Protein AF-A0A9P0LHK8-F1 (afdb_monomer_lite)

Organism: Acanthoscelides obtectus (NCBI:txid200917)

Foldseek 3Di:
DPDPDDLVVQLVVLVCVLLVVLVCLLVCLLVDQEADPVNLVVSLVVLVVVQVVSCVRNVDGSVSSVLSNVLSVCLVDDLVVVLVCCLVPNDSDDLVSNLSSLVRSCSHPVDPDDSVVSNVSSCVSVVVVVVVD

Secondary structure (DSSP, 8-state):
---SS-HHHHHHHHTTHHHHHHHHHHHHGGG-S---HHHHHHHHHHHHHHHHHHHHHHSS--HHHHHHHHHHHGGGS-HHHHHHHHHHH--SS-HHHHHHHHHHHHHHS--SS-HHHHHHHHHHHHHHHHT--

Sequence (133 aa):
MTSSLHPRKCKYIFEGLGHLIAKILISSAQYMNVIDETGIQRMCRNIFALQQTLTNITMTREVALDHARHYFELFFLTPEEILNSIVDKGTEFSELEYMNALQLLNRSKKDHVSVTVHLERLSDILGEVGVTV

Structure (mmCIF, N/CA/C/O backbone):
data_AF-A0A9P0LHK8-F1
#
_entry.id   AF-A0A9P0LHK8-F1
#
loop_
_atom_site.group_PDB
_atom_site.id
_atom_site.type_symbol
_atom_site.label_atom_id
_atom_site.label_alt_id
_atom_site.label_comp_id
_atom_site.label_asym_id
_atom_site.label_entity_id
_atom_site.label_seq_id
_atom_site.pdbx_PDB_ins_code
_atom_site.Cartn_x
_atom_site.Cartn_y
_atom_site.Cartn_z
_atom_site.occupancy
_atom_site.B_iso_or_equiv
_atom_site.auth_seq_id
_atom_site.auth_comp_id
_atom_site.auth_asym_id
_atom_site.auth_atom_id
_atom_site.pdbx_PDB_model_num
ATOM 1 N N . MET A 1 1 ? 21.863 12.540 -19.861 1.00 46.22 1 MET A N 1
ATOM 2 C CA . MET A 1 1 ? 22.795 11.806 -18.979 1.00 46.22 1 MET A CA 1
ATOM 3 C C . MET A 1 1 ? 23.552 10.795 -19.823 1.00 46.22 1 MET A C 1
ATOM 5 O O . MET A 1 1 ? 22.914 9.956 -20.442 1.00 46.22 1 MET A O 1
ATOM 9 N N . THR A 1 2 ? 24.875 10.920 -19.924 1.00 49.03 2 THR A N 1
ATOM 10 C CA . THR A 1 2 ? 25.741 9.959 -20.626 1.00 49.03 2 THR A CA 1
ATOM 11 C C . THR A 1 2 ? 25.793 8.665 -19.819 1.00 49.03 2 THR A C 1
ATOM 13 O O . THR A 1 2 ? 26.264 8.667 -18.684 1.00 49.03 2 THR A O 1
ATOM 16 N N . SER A 1 3 ? 25.247 7.577 -20.355 1.00 64.38 3 SER A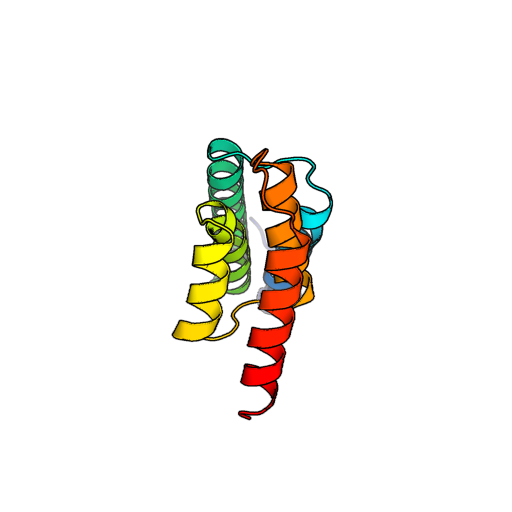 N 1
ATOM 17 C CA . SER A 1 3 ? 25.101 6.312 -19.633 1.00 64.38 3 SER A CA 1
ATOM 18 C C . SER A 1 3 ? 26.465 5.651 -19.408 1.00 64.38 3 SER A C 1
ATOM 20 O O . SER A 1 3 ? 27.061 5.127 -20.343 1.00 64.38 3 SER A O 1
ATOM 22 N N . SER A 1 4 ? 26.959 5.646 -18.167 1.00 80.94 4 SER A N 1
ATOM 23 C CA . SER A 1 4 ? 28.187 4.925 -17.785 1.00 80.94 4 SER A CA 1
ATOM 24 C C . SER A 1 4 ? 28.033 3.398 -17.855 1.00 80.94 4 SER A C 1
ATOM 26 O O . SER A 1 4 ? 29.024 2.673 -17.862 1.00 80.94 4 SER A O 1
ATOM 28 N N . LEU A 1 5 ? 26.791 2.899 -17.901 1.00 81.88 5 LEU A N 1
ATOM 29 C CA . LEU A 1 5 ? 26.448 1.483 -18.009 1.00 81.88 5 LEU A CA 1
ATOM 30 C C . LEU A 1 5 ? 25.613 1.205 -19.265 1.00 81.88 5 LEU A C 1
ATOM 32 O O . LEU A 1 5 ? 24.801 2.022 -19.697 1.00 81.88 5 LEU A O 1
ATOM 36 N N . HIS A 1 6 ? 25.770 -0.006 -19.805 1.00 87.94 6 HIS A N 1
ATOM 37 C CA . HIS A 1 6 ? 24.940 -0.516 -20.895 1.00 87.94 6 HIS A CA 1
ATOM 38 C C . HIS A 1 6 ? 23.455 -0.586 -20.465 1.00 87.94 6 HIS A C 1
ATOM 40 O O . HIS A 1 6 ? 23.187 -1.080 -19.364 1.00 87.94 6 HIS A O 1
ATOM 46 N N . PRO A 1 7 ? 22.477 -0.217 -21.320 1.00 82.38 7 PRO A N 1
ATOM 47 C CA . PRO A 1 7 ? 21.059 -0.123 -20.945 1.00 82.38 7 PRO A CA 1
ATOM 48 C C . PRO A 1 7 ? 20.478 -1.368 -20.259 1.00 82.38 7 PRO A C 1
ATOM 50 O O . PRO A 1 7 ? 19.770 -1.255 -19.266 1.00 82.38 7 PRO A O 1
ATOM 53 N N . ARG A 1 8 ? 20.837 -2.574 -20.726 1.00 85.56 8 ARG A N 1
ATOM 54 C CA . ARG A 1 8 ? 20.425 -3.843 -20.088 1.00 85.56 8 ARG A CA 1
ATOM 55 C C . ARG A 1 8 ? 20.902 -3.985 -18.637 1.00 85.56 8 ARG A C 1
ATOM 57 O O . ARG A 1 8 ? 20.160 -4.500 -17.813 1.00 85.56 8 ARG A O 1
ATOM 64 N N . LYS A 1 9 ? 22.124 -3.535 -18.325 1.00 87.25 9 LYS A N 1
ATOM 65 C CA . LYS A 1 9 ? 22.668 -3.584 -16.960 1.00 87.25 9 LYS A CA 1
ATOM 66 C C . LYS A 1 9 ? 22.001 -2.539 -16.071 1.00 87.25 9 LYS A C 1
ATOM 68 O O . LYS A 1 9 ? 21.683 -2.854 -14.934 1.00 87.25 9 LYS A O 1
ATOM 73 N N . CYS A 1 10 ? 21.738 -1.340 -16.602 1.00 82.62 10 CYS A N 1
ATOM 74 C CA . CYS A 1 10 ? 20.925 -0.347 -15.899 1.00 82.62 10 CYS A CA 1
ATOM 75 C C . CYS A 1 10 ? 19.552 -0.928 -15.555 1.00 82.62 10 CYS A C 1
ATOM 77 O O . CYS A 1 10 ? 19.189 -0.947 -14.386 1.00 82.62 10 CYS A O 1
ATOM 79 N N . LYS A 1 11 ? 18.833 -1.479 -16.542 1.00 81.75 11 LYS A N 1
ATOM 80 C CA . LYS A 1 11 ? 17.518 -2.085 -16.309 1.00 81.75 11 LYS A CA 1
ATOM 81 C C . LYS A 1 11 ? 17.573 -3.153 -15.214 1.00 81.75 11 LYS A C 1
ATOM 83 O O . LYS A 1 11 ? 16.831 -3.046 -14.251 1.00 81.75 11 LYS A O 1
ATOM 88 N N . TYR A 1 12 ? 18.510 -4.096 -15.307 1.00 84.75 12 TYR A N 1
ATOM 89 C CA . TYR A 1 12 ? 18.675 -5.156 -14.307 1.00 84.75 12 TYR A CA 1
ATOM 90 C C . TYR A 1 12 ? 18.887 -4.624 -12.878 1.00 84.75 12 TYR A C 1
ATOM 92 O O . TYR A 1 12 ? 18.333 -5.166 -11.930 1.00 84.75 12 TYR A O 1
ATOM 100 N N . ILE A 1 13 ? 19.671 -3.553 -12.714 1.00 85.69 13 ILE A N 1
ATOM 101 C CA . ILE A 1 13 ? 19.931 -2.949 -11.398 1.00 85.69 13 ILE A CA 1
ATOM 102 C C . ILE A 1 13 ? 18.675 -2.265 -10.839 1.00 85.69 13 ILE A C 1
ATOM 104 O O . ILE A 1 13 ? 18.420 -2.339 -9.639 1.00 85.69 13 ILE A O 1
ATOM 108 N N . PHE A 1 14 ? 17.900 -1.590 -11.691 1.00 85.75 14 PHE A N 1
ATOM 109 C CA . PHE A 1 14 ? 16.783 -0.749 -11.256 1.00 85.75 14 PHE A CA 1
ATOM 110 C C . PHE A 1 14 ? 15.425 -1.469 -11.207 1.00 85.75 14 PHE A C 1
ATOM 112 O O . PHE A 1 14 ? 14.542 -1.013 -10.490 1.00 85.75 14 PHE A O 1
ATOM 119 N N . GLU A 1 15 ? 15.257 -2.607 -11.884 1.00 84.06 15 GLU A N 1
ATOM 120 C CA . GLU A 1 15 ? 13.982 -3.346 -11.978 1.00 84.06 15 GLU A CA 1
ATOM 121 C C . GLU A 1 15 ? 13.452 -3.844 -10.615 1.00 84.06 15 GLU A C 1
ATOM 123 O O . GLU A 1 15 ? 12.247 -3.875 -10.376 1.00 84.06 15 GLU A O 1
ATOM 128 N N . GLY A 1 16 ? 14.340 -4.166 -9.669 1.00 87.56 16 GLY A N 1
ATOM 129 C CA . GLY A 1 16 ? 13.953 -4.540 -8.301 1.00 87.56 16 GLY A CA 1
ATOM 130 C C . GLY A 1 16 ? 13.726 -3.355 -7.354 1.00 87.56 16 GLY A C 1
ATOM 131 O O . GLY A 1 16 ? 13.190 -3.531 -6.258 1.00 87.56 16 GLY A O 1
ATOM 132 N N . LEU A 1 17 ? 14.132 -2.144 -7.743 1.00 92.62 17 LEU A N 1
ATOM 133 C CA . LEU A 1 17 ? 14.196 -1.007 -6.826 1.00 92.62 17 LEU A CA 1
ATOM 134 C C . LEU A 1 17 ? 12.802 -0.491 -6.449 1.00 92.62 17 LEU A C 1
ATOM 136 O O . LEU A 1 17 ? 12.580 -0.155 -5.285 1.00 92.62 17 LEU A O 1
ATOM 140 N N . GLY A 1 18 ? 11.847 -0.499 -7.386 1.00 94.12 18 GLY A N 1
ATOM 141 C CA . GLY A 1 18 ? 10.454 -0.139 -7.109 1.00 94.12 18 GLY A CA 1
ATOM 142 C C . GLY A 1 18 ? 9.822 -1.020 -6.027 1.00 94.12 18 GLY A C 1
ATOM 143 O O . GLY A 1 18 ? 9.199 -0.506 -5.100 1.00 94.12 18 GLY A O 1
ATOM 144 N N . HIS A 1 19 ? 10.060 -2.335 -6.082 1.00 94.69 19 HIS A N 1
ATOM 145 C CA . HIS A 1 19 ? 9.579 -3.296 -5.082 1.00 94.69 19 HIS A CA 1
ATOM 146 C C . HIS A 1 19 ? 10.201 -3.060 -3.704 1.00 94.69 19 HIS A C 1
ATOM 148 O O . HIS A 1 19 ? 9.497 -3.052 -2.694 1.00 94.69 19 HIS A O 1
ATOM 154 N N . LEU A 1 20 ? 11.517 -2.827 -3.657 1.00 95.81 20 LEU A N 1
ATOM 155 C CA . LEU A 1 20 ? 12.217 -2.537 -2.408 1.00 95.81 20 LEU A CA 1
ATOM 156 C C . LEU A 1 20 ? 11.687 -1.254 -1.757 1.00 95.81 20 LEU A C 1
ATOM 158 O O . LEU A 1 20 ? 11.383 -1.246 -0.566 1.00 95.81 20 LEU A O 1
ATOM 162 N N . ILE A 1 21 ? 11.538 -0.182 -2.539 1.00 96.56 21 ILE A N 1
ATOM 163 C CA . ILE A 1 21 ? 11.024 1.100 -2.046 1.00 96.56 21 ILE A CA 1
ATOM 164 C C . ILE A 1 21 ? 9.585 0.946 -1.552 1.00 96.56 21 ILE A C 1
ATOM 166 O O . ILE A 1 21 ? 9.281 1.401 -0.451 1.00 96.56 21 ILE A O 1
ATOM 170 N N . ALA A 1 22 ? 8.723 0.266 -2.313 1.00 97.44 22 ALA A N 1
ATOM 171 C CA . ALA A 1 22 ? 7.352 -0.018 -1.900 1.00 97.44 22 ALA A CA 1
ATOM 172 C C . ALA A 1 22 ? 7.310 -0.732 -0.542 1.00 97.44 22 ALA A C 1
ATOM 174 O O . ALA A 1 22 ? 6.620 -0.284 0.376 1.00 97.44 22 ALA A O 1
ATOM 175 N N . LYS A 1 23 ? 8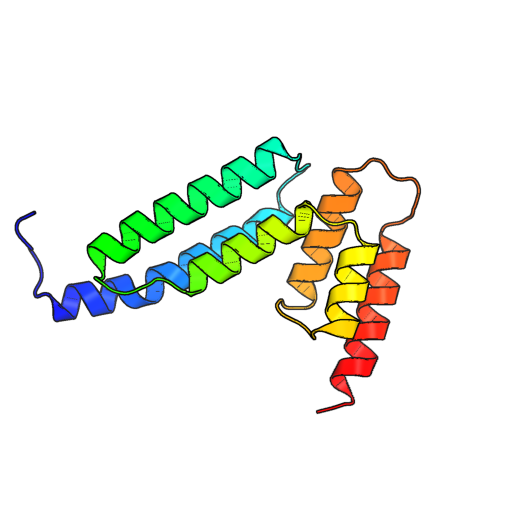.125 -1.782 -0.369 1.00 96.94 23 LYS A N 1
ATOM 176 C CA . LYS A 1 23 ? 8.170 -2.534 0.888 1.00 96.94 23 LYS A CA 1
ATOM 177 C C . LYS A 1 23 ? 8.678 -1.693 2.058 1.00 96.94 23 LYS A C 1
ATOM 179 O O . LYS A 1 23 ? 8.123 -1.784 3.153 1.00 96.94 23 LYS A O 1
ATOM 184 N N . ILE A 1 24 ? 9.696 -0.857 1.836 1.00 97.69 24 ILE A N 1
ATOM 185 C CA . ILE A 1 24 ? 10.208 0.070 2.854 1.00 97.69 24 ILE A CA 1
ATOM 186 C C . ILE A 1 24 ? 9.115 1.053 3.273 1.00 97.69 24 ILE A C 1
ATOM 188 O O . ILE A 1 24 ? 8.912 1.249 4.468 1.00 97.69 24 ILE A O 1
ATOM 192 N N . LEU A 1 25 ? 8.397 1.649 2.321 1.00 97.69 25 LEU A N 1
ATOM 193 C CA . LEU A 1 25 ? 7.352 2.636 2.597 1.00 97.69 25 LEU A CA 1
ATOM 194 C C . LEU A 1 25 ? 6.197 2.044 3.412 1.00 97.69 25 LEU A C 1
ATOM 196 O O . LEU A 1 25 ? 5.830 2.620 4.435 1.00 97.69 25 LEU A O 1
ATOM 200 N N . ILE A 1 26 ? 5.674 0.887 2.992 1.00 98.00 26 ILE A N 1
ATOM 201 C CA . ILE A 1 26 ? 4.590 0.180 3.691 1.00 98.00 26 ILE A CA 1
ATOM 202 C C . ILE A 1 26 ? 5.040 -0.206 5.106 1.00 98.00 26 ILE A C 1
ATOM 204 O O . ILE A 1 26 ? 4.370 0.117 6.086 1.00 98.00 26 ILE A O 1
ATOM 208 N N . SER A 1 27 ? 6.220 -0.825 5.234 1.00 96.88 27 SER A N 1
ATOM 209 C CA . SER A 1 27 ? 6.765 -1.237 6.534 1.00 96.88 27 SER A CA 1
ATOM 210 C C . SER A 1 27 ? 7.025 -0.044 7.456 1.00 96.88 27 SER A C 1
ATOM 212 O O . SER A 1 27 ? 6.813 -0.134 8.663 1.00 96.88 27 SER A O 1
ATOM 214 N N . SER A 1 28 ? 7.430 1.103 6.903 1.00 95.94 28 SER A N 1
ATOM 215 C CA . SER A 1 28 ? 7.734 2.304 7.688 1.00 95.94 28 SER A CA 1
ATOM 216 C C . SER A 1 28 ? 6.504 2.918 8.362 1.00 95.94 28 SER A C 1
ATOM 218 O O . SER A 1 28 ? 6.651 3.636 9.351 1.00 95.94 28 SER A O 1
ATOM 220 N N . ALA A 1 29 ? 5.295 2.623 7.874 1.00 94.69 29 ALA A N 1
ATOM 221 C CA . ALA A 1 29 ? 4.054 3.136 8.449 1.00 94.69 29 ALA A CA 1
ATOM 222 C C . ALA A 1 29 ? 3.852 2.710 9.914 1.00 94.69 29 ALA A C 1
ATOM 224 O O . ALA A 1 29 ? 3.310 3.481 10.701 1.00 94.69 29 ALA A O 1
ATOM 225 N N . GLN A 1 30 ? 4.350 1.535 10.322 1.00 94.56 30 GLN A N 1
ATOM 226 C CA . GLN A 1 30 ? 4.220 1.051 11.706 1.00 94.56 30 GLN A CA 1
ATOM 227 C C . GLN A 1 30 ? 4.900 1.979 12.735 1.00 94.56 30 GLN A C 1
ATOM 229 O O . GLN A 1 30 ? 4.448 2.082 13.880 1.00 94.56 30 GLN A O 1
ATOM 234 N N . TYR A 1 31 ? 5.959 2.681 12.307 1.00 95.50 31 TYR A N 1
ATOM 235 C CA . TYR A 1 31 ? 6.744 3.607 13.128 1.00 95.50 31 TYR A CA 1
ATOM 236 C C . TYR A 1 31 ? 6.158 5.024 13.164 1.00 95.50 31 TYR A C 1
ATOM 238 O O . TYR A 1 31 ? 6.681 5.888 13.867 1.00 95.50 31 TYR A O 1
ATOM 246 N N . MET A 1 32 ? 5.090 5.293 12.409 1.00 94.75 32 MET A N 1
ATOM 247 C CA . MET A 1 32 ? 4.398 6.574 12.476 1.00 94.75 32 MET A CA 1
ATOM 248 C C . MET A 1 32 ? 3.594 6.659 13.779 1.00 94.75 32 MET A C 1
ATOM 250 O O . MET A 1 32 ? 2.937 5.704 14.191 1.00 94.75 32 MET A O 1
ATOM 254 N N . ASN A 1 33 ? 3.647 7.816 14.441 1.00 92.94 33 ASN A N 1
ATOM 255 C CA . ASN A 1 33 ? 2.872 8.043 15.663 1.00 92.94 33 ASN A CA 1
ATOM 256 C C . ASN A 1 33 ? 1.405 8.325 15.344 1.00 92.94 33 ASN A C 1
ATOM 258 O O . ASN A 1 33 ? 0.521 7.728 15.946 1.00 92.94 33 ASN A O 1
ATOM 262 N N . VAL A 1 34 ? 1.166 9.234 14.400 1.00 94.06 34 VAL A N 1
ATOM 263 C CA . VAL A 1 34 ? -0.157 9.626 13.912 1.00 94.06 34 VAL A CA 1
ATOM 264 C C . VAL A 1 34 ? -0.069 9.943 12.422 1.00 94.06 34 VAL A C 1
ATOM 266 O O . VAL A 1 34 ? 1.000 10.313 11.928 1.00 94.06 34 VAL A O 1
ATOM 269 N N . ILE A 1 35 ? -1.190 9.826 11.721 1.00 94.88 35 ILE A N 1
ATOM 270 C CA . ILE A 1 35 ? -1.354 10.222 10.329 1.00 94.88 35 ILE A CA 1
ATOM 271 C C . ILE A 1 35 ? -2.647 11.026 10.172 1.00 94.88 35 ILE A C 1
ATOM 273 O O . ILE A 1 35 ? -3.707 10.639 10.658 1.00 94.88 35 ILE A O 1
ATOM 277 N N . ASP A 1 36 ? -2.542 12.176 9.519 1.00 95.00 36 ASP A N 1
ATOM 278 C CA . ASP A 1 36 ? -3.656 13.054 9.183 1.00 95.00 36 ASP A CA 1
ATOM 279 C C . ASP A 1 36 ? -3.882 13.081 7.667 1.00 95.00 36 ASP A C 1
ATOM 281 O O . ASP A 1 36 ? -3.043 12.625 6.889 1.00 95.00 36 ASP A O 1
ATOM 285 N N . GLU A 1 37 ? -5.002 13.654 7.229 1.00 95.94 37 GLU A N 1
ATOM 286 C CA . GLU A 1 37 ? -5.366 13.708 5.810 1.00 95.94 37 GLU A CA 1
ATOM 287 C C . GLU A 1 37 ? -4.272 14.361 4.945 1.00 95.94 37 GLU A C 1
ATOM 289 O O . GLU A 1 37 ? -3.899 13.849 3.886 1.00 95.94 37 GLU A O 1
ATOM 294 N N . THR A 1 38 ? -3.678 15.452 5.437 1.00 96.94 38 THR A N 1
ATOM 295 C CA . THR A 1 38 ? -2.569 16.139 4.762 1.00 96.94 38 THR A CA 1
ATOM 296 C C . THR A 1 38 ? -1.342 15.235 4.639 1.00 96.94 38 THR A C 1
ATOM 298 O O . THR A 1 38 ? -0.679 15.221 3.594 1.00 96.94 38 THR A O 1
ATOM 301 N N . GLY A 1 39 ? -1.031 14.471 5.690 1.00 96.25 39 GLY A N 1
ATOM 302 C CA . GLY A 1 39 ? 0.030 13.474 5.718 1.00 96.25 39 GLY A CA 1
ATOM 303 C C . GLY A 1 39 ? -0.181 12.378 4.680 1.00 96.25 39 GLY A C 1
ATOM 304 O O . GLY A 1 39 ? 0.750 12.090 3.924 1.00 96.25 39 GLY A O 1
ATOM 305 N N . ILE A 1 40 ? -1.401 11.845 4.573 1.00 97.38 40 ILE A N 1
ATOM 306 C CA . ILE A 1 40 ? -1.765 10.835 3.568 1.00 97.38 40 ILE A CA 1
ATOM 307 C C . ILE A 1 40 ? -1.542 11.390 2.161 1.00 97.38 40 ILE A C 1
ATOM 309 O O . ILE A 1 40 ? -0.778 10.826 1.377 1.00 97.38 40 ILE A O 1
ATOM 313 N N . GLN A 1 41 ? -2.126 12.552 1.855 1.00 98.12 41 GLN A N 1
ATOM 314 C CA . GLN A 1 41 ? -1.983 13.176 0.539 1.00 98.12 41 GLN A CA 1
ATOM 315 C C . GLN A 1 41 ? -0.513 13.463 0.191 1.00 98.12 41 GLN A C 1
ATOM 317 O O . GLN A 1 41 ? -0.094 13.300 -0.958 1.00 98.12 41 GLN A O 1
ATOM 322 N N . ARG A 1 42 ? 0.297 13.888 1.173 1.00 97.88 42 ARG A N 1
ATOM 323 C CA . ARG A 1 42 ? 1.737 14.107 0.985 1.00 97.88 42 ARG A CA 1
ATOM 324 C C . ARG A 1 42 ? 2.463 12.802 0.672 1.00 97.88 42 ARG A C 1
ATOM 326 O O . ARG A 1 42 ? 3.297 12.800 -0.230 1.00 97.88 42 ARG A O 1
ATOM 333 N N . MET A 1 43 ? 2.142 11.712 1.367 1.00 97.81 43 MET A N 1
ATOM 334 C CA . MET A 1 43 ? 2.713 10.396 1.075 1.00 97.81 43 MET A CA 1
ATOM 335 C C . MET A 1 43 ? 2.349 9.939 -0.336 1.00 97.81 43 MET A C 1
ATOM 337 O O . MET A 1 43 ? 3.255 9.624 -1.104 1.00 97.81 43 MET A O 1
ATOM 341 N N . CYS A 1 44 ? 1.078 10.016 -0.737 1.00 98.12 44 CYS A N 1
ATOM 342 C CA . CYS A 1 44 ? 0.662 9.635 -2.089 1.00 98.12 44 CYS A CA 1
ATOM 343 C C . CYS A 1 44 ? 1.381 10.453 -3.179 1.00 98.12 44 CYS A C 1
ATOM 345 O O . CYS A 1 44 ? 1.859 9.883 -4.160 1.00 98.12 44 CYS A O 1
ATOM 347 N N . ARG A 1 45 ? 1.536 11.776 -2.993 1.00 98.25 45 ARG A N 1
ATOM 348 C CA . ARG A 1 45 ? 2.307 12.632 -3.920 1.00 98.25 45 ARG A CA 1
ATOM 349 C C . ARG A 1 45 ? 3.788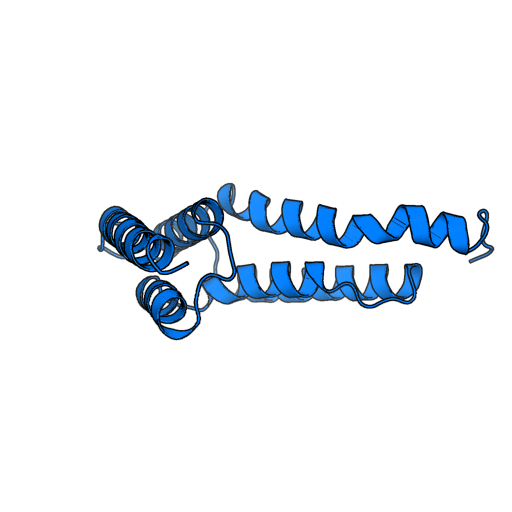 12.254 -3.976 1.00 98.25 45 ARG A C 1
ATOM 351 O O . ARG A 1 45 ? 4.357 12.201 -5.063 1.00 98.25 45 ARG A O 1
ATOM 358 N N . ASN A 1 46 ? 4.408 11.980 -2.829 1.00 98.12 46 ASN A N 1
ATOM 359 C CA . ASN A 1 46 ? 5.813 11.579 -2.765 1.00 98.12 46 ASN A CA 1
ATOM 360 C C . ASN A 1 46 ? 6.043 10.231 -3.459 1.00 98.12 46 ASN A C 1
ATOM 362 O O . ASN A 1 46 ? 6.998 10.090 -4.219 1.00 98.12 46 ASN A O 1
ATOM 366 N N . ILE A 1 47 ? 5.151 9.262 -3.244 1.00 98.06 47 ILE A N 1
ATOM 367 C CA . ILE A 1 47 ? 5.204 7.950 -3.901 1.00 98.06 47 ILE A CA 1
ATOM 368 C C . ILE A 1 47 ? 5.071 8.107 -5.414 1.00 98.06 47 ILE A C 1
ATOM 370 O O . ILE A 1 47 ? 5.861 7.532 -6.160 1.00 98.06 47 ILE A O 1
ATOM 374 N N . PHE A 1 48 ? 4.147 8.950 -5.873 1.00 97.25 48 PHE A N 1
ATOM 375 C CA . PHE A 1 48 ? 3.994 9.243 -7.294 1.00 97.25 48 PHE A CA 1
ATOM 376 C C . PHE A 1 48 ? 5.249 9.895 -7.899 1.00 97.25 48 PHE A C 1
ATOM 378 O O . PHE A 1 48 ? 5.696 9.502 -8.975 1.00 97.25 48 PHE A O 1
ATOM 385 N N . ALA A 1 49 ? 5.884 10.836 -7.195 1.00 97.56 49 ALA A N 1
ATOM 386 C CA . ALA A 1 49 ? 7.142 11.437 -7.645 1.00 97.56 49 ALA A CA 1
ATOM 387 C C . ALA A 1 49 ? 8.288 10.407 -7.731 1.00 97.56 49 ALA A C 1
ATOM 389 O O . ALA A 1 49 ? 9.068 10.416 -8.690 1.00 97.56 49 ALA A O 1
ATOM 390 N N . LEU A 1 50 ? 8.375 9.481 -6.766 1.00 96.31 50 LEU A N 1
ATOM 391 C CA . LEU A 1 50 ? 9.322 8.360 -6.808 1.00 96.31 50 LEU A CA 1
ATOM 392 C C . LEU A 1 50 ? 9.043 7.443 -8.004 1.00 96.31 50 LEU A C 1
ATOM 394 O O . LEU A 1 50 ? 9.970 7.076 -8.726 1.00 96.31 50 LEU A O 1
ATOM 398 N N . GLN A 1 51 ? 7.771 7.137 -8.260 1.00 95.56 51 GLN A N 1
ATOM 399 C CA . GLN A 1 51 ? 7.338 6.322 -9.391 1.00 95.56 51 GLN A CA 1
ATOM 400 C C . GLN A 1 51 ? 7.711 6.959 -10.728 1.00 95.56 51 GLN A C 1
ATOM 402 O O . GLN A 1 51 ? 8.266 6.277 -11.588 1.00 95.56 51 GLN A O 1
ATOM 407 N N . GLN A 1 52 ? 7.471 8.262 -10.900 1.00 95.06 52 GLN A N 1
ATOM 408 C CA . GLN A 1 52 ? 7.879 8.998 -12.099 1.00 95.06 52 GLN A CA 1
ATOM 409 C C . GLN A 1 52 ? 9.397 8.972 -12.283 1.00 95.06 52 GLN A C 1
ATOM 411 O O . GLN A 1 52 ? 9.886 8.733 -13.385 1.00 95.06 52 GLN A O 1
ATOM 416 N N . THR A 1 53 ? 10.149 9.172 -11.199 1.00 93.94 53 THR A N 1
ATOM 417 C CA . THR A 1 53 ? 11.617 9.158 -11.231 1.00 93.94 53 THR A CA 1
ATOM 418 C C . THR A 1 53 ? 12.145 7.804 -11.698 1.00 93.94 53 THR A C 1
ATOM 420 O O . THR A 1 53 ? 12.957 7.747 -12.618 1.00 93.94 53 THR A O 1
ATOM 423 N N . LEU A 1 54 ? 11.652 6.713 -11.113 1.00 91.88 54 LEU A N 1
ATOM 424 C CA . LEU A 1 54 ? 12.051 5.361 -11.497 1.00 91.88 54 LEU A CA 1
ATOM 425 C C . LEU A 1 54 ? 11.586 4.996 -12.900 1.00 91.88 54 LEU A C 1
ATOM 427 O O . LEU A 1 54 ? 12.402 4.521 -13.678 1.00 91.88 54 LEU A O 1
ATOM 431 N N . THR A 1 55 ? 10.339 5.307 -13.261 1.00 91.81 55 THR A N 1
ATOM 432 C CA . THR A 1 55 ? 9.803 5.056 -14.609 1.00 91.81 55 THR A CA 1
ATOM 433 C C . THR A 1 55 ? 10.652 5.751 -15.674 1.00 91.81 55 THR A C 1
ATOM 435 O O . THR A 1 55 ? 10.918 5.173 -16.722 1.00 91.81 55 THR A O 1
ATOM 438 N N . ASN A 1 56 ? 11.149 6.962 -15.402 1.00 90.38 56 ASN A N 1
ATOM 439 C CA . ASN A 1 56 ? 12.053 7.670 -16.312 1.00 90.38 56 ASN A CA 1
ATOM 440 C C . ASN A 1 56 ? 13.443 7.013 -16.419 1.00 90.38 56 ASN A C 1
ATOM 442 O O . ASN A 1 56 ? 14.106 7.152 -17.445 1.00 90.38 56 ASN A O 1
ATOM 446 N N . ILE A 1 57 ? 13.903 6.312 -15.377 1.00 88.00 57 ILE A N 1
ATOM 447 C CA . ILE A 1 57 ? 15.184 5.586 -15.372 1.00 88.00 57 ILE A CA 1
ATOM 448 C C . ILE A 1 57 ? 15.044 4.226 -16.065 1.00 88.00 57 ILE A C 1
ATOM 450 O O . ILE A 1 57 ? 15.903 3.846 -16.863 1.00 88.00 57 ILE A O 1
ATOM 454 N N . THR A 1 58 ? 13.984 3.480 -15.751 1.00 86.88 58 THR A N 1
ATOM 455 C CA . THR A 1 58 ? 13.767 2.097 -16.199 1.00 86.88 58 THR A CA 1
ATOM 456 C C . THR A 1 58 ? 13.042 2.015 -17.540 1.00 86.88 58 THR A C 1
ATOM 458 O O . THR A 1 58 ? 13.143 0.998 -18.228 1.00 86.88 58 THR A O 1
ATOM 461 N N . MET A 1 59 ? 12.354 3.092 -17.939 1.00 86.38 59 MET A N 1
ATOM 462 C CA . MET A 1 59 ? 11.419 3.145 -19.070 1.00 86.38 59 MET A CA 1
ATOM 463 C C . MET A 1 59 ? 10.295 2.101 -18.956 1.00 86.38 59 MET A C 1
ATOM 465 O O . MET A 1 59 ? 9.731 1.665 -19.960 1.00 86.38 59 MET A O 1
ATOM 469 N N . THR A 1 60 ? 9.968 1.693 -17.728 1.00 86.75 60 THR A N 1
ATOM 470 C CA . THR A 1 60 ? 8.925 0.717 -17.396 1.00 86.75 60 THR A CA 1
ATOM 471 C C . THR A 1 60 ? 8.079 1.233 -16.243 1.00 86.75 60 THR A C 1
ATOM 473 O O . THR A 1 60 ? 8.580 1.904 -15.348 1.00 86.75 60 THR A O 1
ATOM 476 N N . ARG A 1 61 ? 6.780 0.918 -16.255 1.00 86.19 61 ARG A N 1
ATOM 477 C CA . ARG A 1 61 ? 5.877 1.308 -15.170 1.00 86.19 61 ARG A CA 1
ATOM 478 C C . ARG A 1 61 ? 6.217 0.540 -13.890 1.00 86.19 61 ARG A C 1
ATOM 480 O O . ARG A 1 61 ? 6.191 -0.687 -13.883 1.00 86.19 61 ARG A O 1
ATOM 487 N N . GLU A 1 62 ? 6.430 1.267 -12.800 1.00 91.38 62 GLU A N 1
ATOM 488 C CA . GLU A 1 62 ? 6.696 0.699 -11.474 1.00 91.38 62 GLU A CA 1
ATOM 489 C C . GLU A 1 62 ? 5.384 0.393 -10.726 1.00 91.38 62 GLU A C 1
ATOM 491 O O . GLU A 1 62 ? 4.897 1.204 -9.937 1.00 91.38 62 GLU A O 1
ATOM 496 N N . VAL A 1 63 ? 4.791 -0.777 -10.987 1.00 92.75 63 VAL A N 1
ATOM 497 C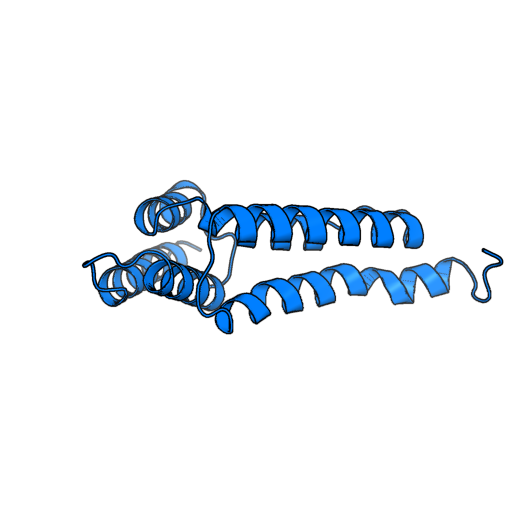 CA . VAL A 1 63 ? 3.495 -1.192 -10.399 1.00 92.75 63 VAL A CA 1
ATOM 498 C C . VAL A 1 63 ? 3.576 -1.378 -8.878 1.00 92.75 63 VAL A C 1
ATOM 500 O O . VAL A 1 63 ? 2.616 -1.103 -8.167 1.00 92.75 63 VAL A O 1
ATOM 503 N N . ALA A 1 64 ? 4.737 -1.766 -8.345 1.00 94.75 64 ALA A N 1
ATOM 504 C CA . ALA A 1 64 ? 4.925 -1.909 -6.900 1.00 94.75 64 ALA A CA 1
ATOM 505 C C . ALA A 1 64 ? 4.700 -0.591 -6.134 1.00 94.75 64 ALA A C 1
ATOM 507 O O . ALA A 1 64 ? 4.242 -0.600 -4.993 1.00 94.75 64 ALA A O 1
ATOM 508 N N . LEU A 1 65 ? 4.980 0.556 -6.761 1.00 96.62 65 LEU A N 1
ATOM 509 C CA . LEU A 1 65 ? 4.734 1.862 -6.148 1.00 96.62 65 LEU A CA 1
ATOM 510 C C . LEU A 1 65 ? 3.258 2.269 -6.206 1.00 96.62 65 LEU A C 1
ATOM 512 O O . LEU A 1 65 ? 2.817 3.003 -5.324 1.00 96.62 65 LEU A O 1
ATOM 516 N N . ASP A 1 66 ? 2.483 1.747 -7.164 1.00 95.88 66 ASP A N 1
ATOM 517 C CA . ASP A 1 66 ? 1.020 1.877 -7.136 1.00 95.88 66 ASP A CA 1
ATOM 518 C C . ASP A 1 66 ? 0.451 1.150 -5.901 1.00 95.88 66 ASP A C 1
ATOM 520 O O . ASP A 1 66 ? -0.349 1.726 -5.168 1.00 95.88 66 ASP A O 1
ATOM 524 N N . HIS A 1 67 ? 0.940 -0.064 -5.608 1.00 96.69 67 HIS A N 1
ATOM 525 C CA . HIS A 1 67 ? 0.546 -0.844 -4.421 1.00 96.69 67 HIS A CA 1
ATOM 526 C C . HIS A 1 67 ? 0.895 -0.133 -3.105 1.00 96.69 67 HIS A C 1
ATOM 528 O O . HIS A 1 67 ? 0.050 -0.004 -2.221 1.00 96.69 67 HIS A O 1
ATOM 534 N N . ALA A 1 68 ? 2.102 0.436 -2.997 1.00 98.06 68 ALA A N 1
ATOM 535 C CA . ALA A 1 68 ? 2.470 1.250 -1.837 1.00 98.06 68 ALA A CA 1
ATOM 536 C C . ALA A 1 68 ? 1.586 2.493 -1.684 1.00 98.06 68 ALA A C 1
ATOM 538 O O . ALA A 1 68 ? 1.254 2.873 -0.564 1.00 98.06 68 ALA A O 1
ATOM 539 N N . ARG A 1 69 ? 1.187 3.133 -2.788 1.00 98.00 69 ARG A N 1
ATOM 540 C CA . ARG A 1 69 ? 0.259 4.266 -2.739 1.00 98.00 69 ARG A CA 1
ATOM 541 C C . ARG A 1 69 ? -1.119 3.832 -2.233 1.00 98.00 69 ARG A C 1
ATOM 543 O O . ARG A 1 69 ? -1.631 4.492 -1.334 1.00 98.00 69 ARG A O 1
ATOM 550 N N . HIS A 1 70 ? -1.673 2.728 -2.741 1.00 97.38 70 HIS A N 1
ATOM 551 C CA . HIS A 1 70 ? -2.959 2.194 -2.270 1.00 97.38 70 HIS A CA 1
ATOM 552 C C . HIS A 1 70 ? -2.934 1.878 -0.770 1.00 97.38 70 HIS A C 1
ATOM 554 O O . HIS A 1 70 ? -3.896 2.173 -0.066 1.00 97.38 70 HIS A O 1
ATOM 560 N N . TYR A 1 71 ? -1.806 1.382 -0.247 1.00 98.25 71 TYR A N 1
ATOM 561 C CA . TYR A 1 71 ? -1.646 1.169 1.193 1.00 98.25 71 TYR A CA 1
ATOM 562 C C . TYR A 1 71 ? -1.838 2.460 1.999 1.00 98.25 71 TYR A C 1
ATOM 564 O O . TYR A 1 71 ? -2.518 2.458 3.021 1.00 98.25 71 TYR A O 1
ATOM 572 N N . PHE A 1 72 ? -1.275 3.585 1.539 1.00 98.00 72 PHE A N 1
ATOM 573 C CA . PHE A 1 72 ? -1.493 4.871 2.206 1.00 98.00 72 PHE A CA 1
ATOM 574 C C . PHE A 1 72 ? -2.913 5.411 1.997 1.00 98.00 72 PHE A C 1
ATOM 576 O O . PHE A 1 72 ? -3.435 6.098 2.872 1.00 98.00 72 PHE A O 1
ATOM 583 N N . GLU A 1 73 ? -3.567 5.082 0.886 1.00 97.38 73 GLU A N 1
ATOM 584 C CA . GLU A 1 73 ? -4.962 5.462 0.643 1.00 97.38 73 GLU A CA 1
ATOM 585 C C . GLU A 1 73 ? -5.942 4.758 1.598 1.00 97.38 73 GLU A C 1
ATOM 587 O O . GLU A 1 73 ? -6.982 5.338 1.910 1.00 97.38 73 GLU A O 1
ATOM 592 N N . LEU A 1 74 ? -5.587 3.595 2.168 1.00 96.38 74 LEU A N 1
ATOM 593 C CA . LEU A 1 74 ? -6.377 2.957 3.233 1.00 96.38 74 LEU A CA 1
ATOM 594 C C . LEU A 1 74 ? -6.624 3.895 4.419 1.00 96.38 74 LEU A C 1
ATOM 596 O O . LEU A 1 74 ? -7.666 3.811 5.061 1.00 96.38 74 LEU A O 1
ATOM 600 N N . PHE A 1 75 ? -5.701 4.815 4.711 1.00 96.44 75 PHE A N 1
ATOM 601 C CA . PHE A 1 75 ? -5.837 5.725 5.848 1.00 96.44 75 PHE A CA 1
ATOM 602 C C . PHE A 1 75 ? -6.926 6.796 5.658 1.00 96.44 75 PHE A C 1
ATOM 604 O O . PHE A 1 75 ? -7.287 7.462 6.630 1.00 96.44 75 PHE A O 1
ATOM 611 N N . PHE A 1 76 ? -7.474 6.960 4.445 1.00 96.00 76 PHE A N 1
ATOM 612 C CA . PHE A 1 76 ? -8.689 7.759 4.238 1.00 96.00 76 PHE A CA 1
ATOM 613 C C . PHE A 1 76 ? -9.938 7.065 4.787 1.00 96.00 76 PHE A C 1
ATOM 615 O O . PHE A 1 76 ? -10.916 7.735 5.116 1.00 96.00 76 PHE A O 1
ATOM 622 N N . LEU A 1 77 ? -9.896 5.740 4.910 1.00 95.12 77 LEU A N 1
ATOM 623 C CA . LEU A 1 77 ? -11.007 4.926 5.365 1.00 95.12 77 LEU A CA 1
ATOM 624 C C . LEU A 1 77 ? -11.059 4.850 6.899 1.00 95.12 77 LEU A C 1
ATOM 626 O O . LEU A 1 77 ? -10.130 5.192 7.643 1.00 95.12 77 LEU A O 1
ATOM 630 N N . THR A 1 78 ? -12.201 4.409 7.396 1.00 93.56 78 THR A N 1
ATOM 631 C CA . THR A 1 78 ? -12.388 3.946 8.768 1.00 93.56 78 THR A CA 1
ATOM 632 C C . THR A 1 78 ? -11.941 2.485 8.904 1.00 93.56 78 THR A C 1
ATOM 634 O O . THR A 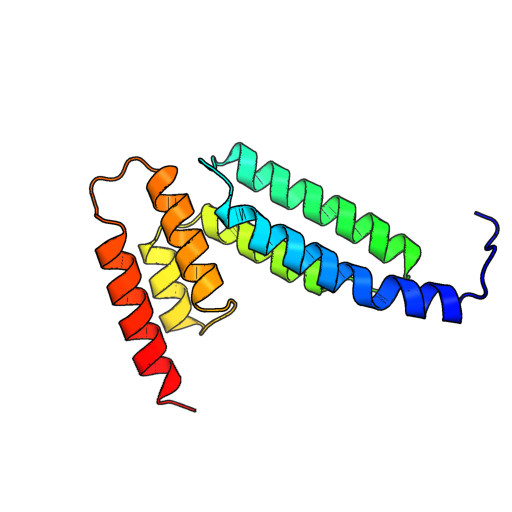1 78 ? -11.932 1.750 7.914 1.00 93.56 78 THR A O 1
ATOM 637 N N . PRO A 1 79 ? -11.595 2.026 10.122 1.00 93.94 79 PRO A N 1
ATOM 638 C CA . PRO A 1 79 ? -11.317 0.611 10.380 1.00 93.94 79 PRO A CA 1
ATOM 639 C C . PRO A 1 79 ? -12.397 -0.330 9.828 1.00 93.94 79 PRO A C 1
ATOM 641 O O . PRO A 1 79 ? -12.085 -1.338 9.203 1.00 93.94 79 PRO A O 1
ATOM 644 N N . GLU A 1 80 ? -13.665 0.043 9.994 1.00 93.56 80 GLU A N 1
ATOM 645 C CA . GLU A 1 80 ? -14.822 -0.716 9.518 1.00 93.56 80 GLU A CA 1
ATOM 646 C C . GLU A 1 80 ? -14.884 -0.813 7.990 1.00 93.56 80 GLU A C 1
ATOM 648 O O . GLU A 1 80 ? -15.096 -1.894 7.447 1.00 93.56 80 GLU A O 1
ATOM 653 N N . GLU A 1 81 ? -14.648 0.294 7.283 1.00 95.56 81 GLU A N 1
ATOM 654 C CA . GLU A 1 81 ? -14.593 0.305 5.817 1.00 95.56 81 GLU A CA 1
ATOM 655 C C . GLU A 1 81 ? -13.445 -0.558 5.281 1.00 95.56 81 GLU A C 1
ATOM 657 O O . GLU A 1 81 ? -13.630 -1.259 4.286 1.00 95.56 81 GLU A O 1
ATOM 662 N N . ILE A 1 82 ? -12.285 -0.561 5.953 1.00 95.38 82 ILE A N 1
ATOM 663 C CA . ILE A 1 82 ? -11.165 -1.445 5.598 1.00 95.38 82 ILE A CA 1
ATOM 664 C C . ILE A 1 82 ? -11.583 -2.909 5.751 1.00 95.38 82 ILE A C 1
ATOM 666 O O . ILE A 1 82 ? -11.439 -3.675 4.801 1.00 95.38 82 ILE A O 1
ATOM 670 N N . LEU A 1 83 ? -12.134 -3.301 6.903 1.00 94.69 83 LEU A N 1
ATOM 671 C CA . LEU A 1 83 ? -12.555 -4.684 7.151 1.00 94.69 83 LEU A CA 1
ATOM 672 C C . LEU A 1 83 ? -13.625 -5.144 6.153 1.00 94.69 83 LEU A C 1
ATOM 674 O O . LEU A 1 83 ? -13.503 -6.223 5.580 1.00 94.69 83 LEU A O 1
ATOM 678 N N . ASN A 1 84 ? -14.625 -4.303 5.880 1.00 94.44 84 ASN A N 1
ATOM 679 C CA . ASN A 1 84 ? -15.659 -4.604 4.888 1.00 94.44 84 ASN A CA 1
ATOM 680 C C . ASN A 1 84 ? -15.060 -4.759 3.481 1.00 94.44 84 ASN A C 1
ATOM 682 O O . ASN A 1 84 ? -15.427 -5.676 2.755 1.00 94.44 84 ASN A O 1
ATOM 686 N N . SER A 1 85 ? -14.078 -3.926 3.114 1.00 93.81 85 SER A N 1
ATOM 687 C CA . SER A 1 85 ? -13.404 -4.052 1.818 1.00 93.81 85 SER A CA 1
ATOM 688 C C . SER A 1 85 ? -12.676 -5.389 1.639 1.00 93.81 85 SER A C 1
ATOM 690 O O . SER A 1 85 ? -12.657 -5.907 0.524 1.00 93.81 85 SER A O 1
ATOM 692 N N . ILE A 1 86 ? -12.129 -5.961 2.720 1.00 93.81 86 ILE A N 1
ATOM 693 C CA . ILE A 1 86 ? -11.459 -7.270 2.691 1.00 93.81 86 ILE A CA 1
ATOM 694 C C . ILE A 1 86 ? -12.483 -8.378 2.429 1.00 93.81 86 ILE A C 1
ATOM 696 O O . ILE A 1 86 ? -12.215 -9.278 1.638 1.00 93.81 86 ILE A O 1
ATOM 700 N N . VAL A 1 87 ? -13.664 -8.290 3.046 1.00 92.25 87 VAL A N 1
ATOM 701 C CA . VAL A 1 87 ? -14.762 -9.244 2.827 1.00 92.25 87 VAL A CA 1
ATOM 702 C C . VAL A 1 87 ? -15.279 -9.167 1.388 1.00 92.25 87 VAL A C 1
ATOM 704 O O . VAL A 1 87 ? -15.448 -10.195 0.738 1.00 92.25 87 VAL A O 1
ATOM 707 N N . ASP A 1 88 ? -15.488 -7.956 0.867 1.00 91.50 88 ASP A N 1
ATOM 708 C CA . ASP A 1 88 ? -16.098 -7.755 -0.452 1.00 91.50 88 ASP A CA 1
ATOM 709 C C . ASP A 1 88 ? -15.142 -8.046 -1.619 1.00 91.50 88 ASP A C 1
ATOM 711 O O . ASP A 1 88 ? -15.568 -8.508 -2.679 1.00 91.50 88 ASP A O 1
ATOM 715 N N . LYS A 1 89 ? -13.855 -7.704 -1.469 1.00 90.00 89 LYS A N 1
ATOM 716 C CA . LYS A 1 89 ? -12.874 -7.691 -2.572 1.00 90.00 89 LYS A CA 1
ATOM 717 C C . LYS A 1 89 ? -11.700 -8.650 -2.372 1.00 90.00 89 LYS A C 1
ATOM 719 O O . LYS A 1 89 ? -10.930 -8.846 -3.311 1.00 90.00 89 LYS A O 1
ATOM 724 N N . GLY A 1 90 ? -11.556 -9.240 -1.188 1.00 89.44 90 GLY A N 1
ATOM 725 C CA . GLY A 1 90 ? -10.397 -10.040 -0.800 1.00 89.44 90 GLY A CA 1
ATOM 726 C C . GLY A 1 90 ? -9.225 -9.205 -0.270 1.00 89.44 90 GLY A C 1
ATOM 727 O O . GLY A 1 90 ? -9.289 -7.983 -0.135 1.00 89.44 90 GLY A O 1
ATOM 728 N N . THR A 1 91 ? -8.127 -9.889 0.052 1.00 90.62 91 THR A N 1
ATOM 729 C CA . THR A 1 91 ? -6.936 -9.292 0.673 1.00 90.62 91 THR A CA 1
ATOM 730 C C . THR A 1 91 ? -5.979 -8.694 -0.361 1.00 90.62 91 THR A C 1
ATOM 732 O O . THR A 1 91 ? -5.467 -9.418 -1.216 1.00 90.62 91 THR A O 1
ATOM 735 N N . GLU A 1 92 ? -5.664 -7.402 -0.245 1.00 93.25 92 GLU A N 1
ATOM 736 C CA . GLU A 1 92 ? -4.620 -6.731 -1.049 1.00 93.25 92 GLU A CA 1
ATOM 737 C C . GLU A 1 92 ? -3.263 -6.668 -0.321 1.00 93.25 92 GLU A C 1
ATOM 739 O O . GLU A 1 92 ? -2.204 -6.601 -0.954 1.00 93.25 92 GLU A O 1
ATOM 744 N N . PHE A 1 93 ? -3.286 -6.708 1.013 1.00 95.56 93 PHE A N 1
ATOM 745 C CA . PHE A 1 93 ? -2.108 -6.627 1.878 1.00 95.56 93 PHE A CA 1
ATOM 746 C C . PHE A 1 93 ? -2.003 -7.854 2.784 1.00 95.56 93 PHE A C 1
ATOM 748 O O . PHE A 1 93 ? -2.958 -8.611 2.956 1.00 95.56 93 PHE A O 1
ATOM 755 N N . SER A 1 94 ? -0.825 -8.064 3.367 1.00 94.50 94 SER A N 1
ATOM 756 C CA . SER A 1 94 ? -0.651 -9.112 4.375 1.00 94.50 94 SER A CA 1
ATOM 757 C C . SER A 1 94 ? -1.378 -8.767 5.676 1.00 94.50 94 SER A C 1
ATOM 759 O O . SER A 1 94 ? -1.596 -7.596 5.991 1.00 94.50 94 SER A O 1
ATOM 761 N N . GLU A 1 95 ? -1.696 -9.786 6.476 1.00 93.69 95 GLU A N 1
ATOM 762 C CA . GLU A 1 95 ? -2.313 -9.613 7.797 1.00 93.69 95 GLU A CA 1
ATOM 763 C C . GLU A 1 95 ? -1.546 -8.599 8.657 1.00 93.69 95 GLU A C 1
ATOM 765 O O . GLU A 1 95 ? -2.131 -7.645 9.161 1.00 93.69 95 GLU A O 1
ATOM 770 N N . LEU A 1 96 ? -0.218 -8.732 8.738 1.00 94.62 96 LEU A N 1
ATOM 771 C CA . LEU A 1 96 ? 0.632 -7.815 9.501 1.00 94.62 96 LEU A CA 1
ATOM 772 C C . LEU A 1 96 ? 0.529 -6.361 9.006 1.00 94.62 96 LEU A C 1
ATOM 774 O O . LEU A 1 96 ? 0.565 -5.427 9.805 1.00 94.62 96 LEU A O 1
ATOM 778 N N . GLU A 1 97 ? 0.406 -6.150 7.696 1.00 96.94 97 GLU A N 1
ATOM 779 C CA . GLU A 1 97 ? 0.243 -4.815 7.110 1.00 96.94 97 GLU A CA 1
ATOM 780 C C . GLU A 1 97 ? -1.126 -4.221 7.472 1.00 96.94 97 GLU A C 1
ATOM 782 O O . GLU A 1 97 ? -1.189 -3.065 7.889 1.00 96.94 97 GLU A O 1
ATOM 787 N N . TYR A 1 98 ? -2.201 -5.015 7.441 1.00 96.94 98 TYR A N 1
ATOM 788 C CA . TYR A 1 98 ? -3.512 -4.577 7.930 1.00 96.94 98 TYR A CA 1
ATOM 789 C C . TYR A 1 98 ? -3.508 -4.280 9.433 1.00 96.94 98 TYR A C 1
ATOM 791 O O . TYR A 1 98 ? -4.020 -3.240 9.851 1.00 96.94 98 TYR A O 1
ATOM 799 N N . MET A 1 99 ? -2.878 -5.127 10.252 1.00 95.50 99 MET A N 1
ATOM 800 C CA . MET A 1 99 ? -2.731 -4.883 11.690 1.00 95.50 99 MET A CA 1
ATOM 801 C C . MET A 1 99 ? -2.018 -3.553 11.959 1.00 95.50 99 MET A C 1
ATOM 803 O O . MET A 1 99 ? -2.491 -2.738 12.754 1.00 95.50 99 MET A O 1
ATOM 807 N N . ASN A 1 100 ? -0.906 -3.299 11.263 1.00 96.50 100 ASN A N 1
ATOM 808 C CA . ASN A 1 100 ? -0.156 -2.050 11.382 1.00 96.50 100 ASN A CA 1
ATOM 809 C C . ASN A 1 100 ? -0.999 -0.836 10.965 1.00 96.50 100 ASN A C 1
ATOM 811 O O . ASN A 1 100 ? -0.964 0.194 11.646 1.00 96.50 100 ASN A O 1
ATOM 815 N N . ALA A 1 101 ? -1.774 -0.955 9.883 1.00 96.38 101 ALA A N 1
ATOM 816 C CA . ALA A 1 101 ? -2.655 0.106 9.411 1.00 96.38 101 ALA A CA 1
ATOM 817 C C . ALA A 1 101 ? -3.752 0.441 10.437 1.00 96.38 101 ALA A C 1
ATOM 819 O O . ALA A 1 101 ? -3.917 1.607 10.806 1.00 96.38 101 ALA A O 1
ATOM 820 N N . LEU A 1 102 ? -4.443 -0.571 10.972 1.00 95.25 102 LEU A N 1
ATOM 821 C CA . LEU A 1 102 ? -5.481 -0.400 11.996 1.00 95.25 102 LEU A CA 1
ATOM 822 C C . LEU A 1 102 ? -4.920 0.224 13.280 1.00 95.25 102 LEU A C 1
ATOM 824 O O . LEU A 1 102 ? -5.521 1.134 13.856 1.00 95.25 102 LEU A O 1
ATOM 828 N N . GLN A 1 103 ? -3.728 -0.197 13.705 1.00 94.62 103 GLN A N 1
ATOM 829 C CA . GLN A 1 103 ? -3.051 0.402 14.854 1.00 94.62 103 GLN A CA 1
ATOM 830 C C . GLN A 1 103 ? -2.671 1.864 14.618 1.00 94.62 103 GLN A C 1
ATOM 832 O O . GLN A 1 103 ? -2.752 2.670 15.546 1.00 94.62 103 GLN A O 1
ATOM 837 N N . LEU A 1 104 ? -2.211 2.228 13.418 1.00 95.38 104 LEU A N 1
ATOM 838 C CA . LEU A 1 104 ? -1.904 3.622 13.095 1.00 95.38 104 LEU A CA 1
ATOM 839 C C . LEU A 1 104 ? -3.182 4.474 13.054 1.00 95.38 104 LEU A C 1
ATOM 841 O O . LEU A 1 104 ? -3.191 5.579 13.598 1.00 95.38 104 LEU A O 1
ATOM 845 N N . LEU A 1 105 ? -4.278 3.952 12.496 1.00 94.25 105 LEU A N 1
ATOM 846 C CA . LEU A 1 105 ? -5.582 4.622 12.510 1.00 94.25 105 LEU A CA 1
ATOM 847 C C . LEU A 1 105 ? -6.072 4.892 13.932 1.00 94.25 105 LEU A C 1
ATOM 849 O O . LEU A 1 105 ? -6.438 6.025 14.229 1.00 94.25 105 LEU A O 1
ATOM 853 N N . ASN A 1 106 ? -6.001 3.898 14.819 1.00 92.06 106 ASN A N 1
ATOM 854 C CA . ASN A 1 106 ? -6.402 4.040 16.220 1.00 92.06 106 ASN A CA 1
ATOM 855 C C . ASN A 1 106 ? -5.544 5.056 16.993 1.00 92.06 106 ASN A C 1
ATOM 857 O O . ASN A 1 106 ? -6.030 5.758 17.871 1.00 92.06 106 ASN A O 1
ATOM 861 N N . ARG A 1 107 ? -4.245 5.153 16.684 1.00 91.25 107 ARG A N 1
ATOM 862 C CA . ARG A 1 107 ? -3.382 6.187 17.280 1.00 91.25 107 ARG A CA 1
ATOM 863 C C . ARG A 1 107 ? -3.738 7.594 16.781 1.00 91.25 107 ARG A C 1
ATOM 865 O O . ARG A 1 107 ? -3.567 8.566 17.513 1.00 91.25 107 ARG A O 1
ATOM 872 N N . SER A 1 108 ? -4.218 7.699 15.541 1.00 90.88 108 SER A N 1
ATOM 873 C CA . SER A 1 108 ? -4.461 8.968 14.840 1.00 90.88 108 SER A CA 1
ATOM 874 C C . SER A 1 108 ? -5.847 9.546 15.106 1.00 90.88 108 SER A C 1
ATOM 876 O O . SER A 1 108 ? -5.993 10.741 15.363 1.00 90.88 108 SER A O 1
ATOM 878 N N . LYS A 1 109 ? -6.871 8.695 15.069 1.00 82.38 109 LYS A N 1
ATOM 879 C CA . LYS A 1 109 ? -8.240 9.022 15.452 1.00 82.38 109 LYS A CA 1
ATOM 880 C C . LYS A 1 109 ? -8.367 8.593 16.908 1.00 82.38 109 LYS A C 1
ATOM 882 O O . LYS A 1 109 ? -8.313 7.403 17.180 1.00 82.38 109 LYS A O 1
ATOM 887 N N . LYS A 1 110 ? -8.481 9.544 17.844 1.00 67.25 110 LYS A N 1
ATOM 888 C CA . LYS A 1 110 ? -8.719 9.279 19.280 1.00 67.25 110 LYS A CA 1
ATOM 889 C C . LYS A 1 110 ? -10.128 8.715 19.506 1.00 67.25 110 LYS A C 1
ATOM 891 O O . LYS A 1 110 ? -10.924 9.307 20.231 1.00 67.25 110 LYS A O 1
ATOM 896 N N . ASP A 1 111 ? -10.459 7.645 18.805 1.00 62.94 111 ASP A N 1
ATOM 897 C CA . ASP A 1 111 ? -11.741 6.987 18.920 1.00 62.94 111 ASP A CA 1
ATOM 898 C C . ASP A 1 111 ? -11.764 6.134 20.194 1.00 62.94 111 ASP A C 1
ATOM 900 O O . ASP A 1 111 ? -10.727 5.687 20.689 1.00 62.94 111 ASP A O 1
ATOM 904 N N . HIS A 1 112 ? -12.952 5.958 20.762 1.00 58.03 112 HIS A N 1
ATOM 905 C CA . HIS A 1 112 ? -13.141 5.229 22.019 1.00 58.03 112 HIS A CA 1
ATOM 906 C C . HIS A 1 112 ? -13.211 3.709 21.822 1.00 58.03 112 HIS A C 1
ATOM 908 O O . HIS A 1 112 ? -13.186 2.962 22.803 1.00 58.03 112 HIS A O 1
ATOM 914 N N . VAL A 1 113 ? -13.314 3.247 20.573 1.00 69.88 113 VAL A N 1
ATOM 915 C CA . VAL A 1 113 ? -13.354 1.822 20.242 1.00 69.88 113 VAL A CA 1
ATOM 916 C C . VAL A 1 113 ? -11.950 1.243 20.358 1.00 69.88 113 VAL A C 1
ATOM 918 O O . VAL A 1 113 ? -11.006 1.721 19.736 1.00 69.88 113 VAL A O 1
ATOM 921 N N . SER A 1 114 ? -11.809 0.198 21.173 1.00 80.50 114 SER A N 1
ATOM 922 C CA . SER A 1 114 ? -10.531 -0.486 21.337 1.00 80.50 114 SER A CA 1
ATOM 923 C C . SER A 1 114 ? -10.102 -1.118 20.015 1.00 80.50 114 SER A C 1
ATOM 925 O O . SER A 1 114 ? -10.819 -1.954 19.465 1.00 80.50 114 SER A O 1
ATOM 927 N N . VAL A 1 115 ? -8.891 -0.787 19.554 1.00 88.00 115 VAL A N 1
ATOM 928 C CA . VAL A 1 115 ? -8.246 -1.413 18.385 1.00 88.00 115 VAL A CA 1
ATOM 929 C C . VAL A 1 115 ? -8.296 -2.943 18.424 1.00 88.00 115 VAL A C 1
ATOM 931 O O . VAL A 1 115 ? -8.331 -3.576 17.375 1.00 88.00 115 VAL A O 1
ATOM 934 N N . THR A 1 116 ? -8.347 -3.540 19.619 1.00 88.19 116 THR A N 1
ATOM 935 C CA . THR A 1 116 ? -8.448 -4.993 19.807 1.00 88.19 116 THR A CA 1
ATOM 936 C C . THR A 1 116 ? -9.664 -5.591 19.105 1.00 88.19 116 THR A C 1
ATOM 938 O O . THR A 1 116 ? -9.522 -6.636 18.488 1.00 88.19 116 THR A O 1
ATOM 941 N N . VAL A 1 117 ? -10.810 -4.902 19.100 1.00 91.69 117 VAL A N 1
ATOM 942 C CA . VAL A 1 117 ? -12.037 -5.382 18.440 1.00 91.69 117 VAL A CA 1
ATOM 943 C C . VAL A 1 117 ? -11.838 -5.480 16.927 1.00 91.69 117 VAL A C 1
ATOM 945 O O . VAL A 1 117 ? -12.214 -6.469 16.305 1.00 91.69 117 VAL A O 1
ATOM 948 N N . HIS A 1 118 ? -11.198 -4.475 16.321 1.00 92.25 118 HIS A N 1
ATOM 949 C CA . HIS A 1 118 ? -10.911 -4.495 14.886 1.00 92.25 118 HIS A CA 1
ATOM 950 C C . HIS A 1 118 ? -9.854 -5.545 14.520 1.00 92.25 118 HIS A C 1
ATOM 952 O O . HIS A 1 118 ? -9.919 -6.108 13.431 1.00 92.25 118 HIS A O 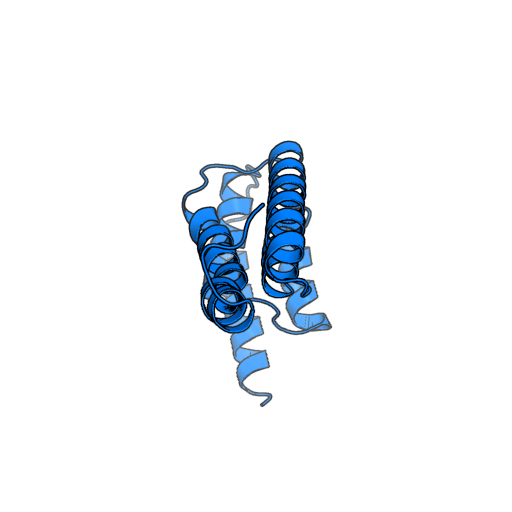1
ATOM 958 N N . LEU A 1 119 ? -8.895 -5.820 15.411 1.00 92.75 119 LEU A N 1
ATOM 959 C CA . LEU A 1 119 ? -7.874 -6.851 15.198 1.00 92.75 119 LEU A CA 1
ATOM 960 C C . LEU A 1 119 ? -8.444 -8.270 15.330 1.00 92.75 119 LEU A C 1
ATOM 962 O O . LEU A 1 119 ? -8.104 -9.124 14.519 1.00 92.75 119 LEU A O 1
ATOM 966 N N . GLU A 1 120 ? -9.322 -8.515 16.304 1.00 92.56 120 GLU A N 1
ATOM 967 C CA . GLU A 1 120 ? -10.051 -9.786 16.435 1.00 92.56 120 GLU A CA 1
ATOM 968 C C . GLU A 1 120 ? -10.893 -10.041 15.185 1.00 92.56 120 GLU A C 1
ATOM 970 O O . GLU A 1 120 ? -10.740 -11.068 14.531 1.00 92.56 120 GLU A O 1
ATOM 975 N N . ARG A 1 121 ? -11.675 -9.041 14.763 1.00 92.88 121 ARG A N 1
ATOM 976 C CA . ARG A 1 121 ? -12.491 -9.147 13.553 1.00 92.88 121 ARG A CA 1
ATOM 977 C C . ARG A 1 121 ? -11.657 -9.345 12.283 1.00 92.88 121 ARG A C 1
ATOM 979 O O . ARG A 1 121 ? -12.080 -10.074 11.392 1.00 92.88 121 ARG A O 1
ATOM 986 N N . LEU A 1 122 ? -10.486 -8.711 12.181 1.00 93.25 122 LEU A N 1
ATOM 987 C CA . LEU A 1 122 ? -9.548 -8.967 11.083 1.00 93.25 122 LEU A CA 1
ATOM 988 C C . LEU A 1 122 ? -9.122 -10.440 11.067 1.00 93.25 122 LEU A C 1
ATOM 990 O O . LEU A 1 122 ? -9.144 -11.059 10.008 1.00 93.25 122 LEU A O 1
ATOM 994 N N . SER A 1 123 ? -8.753 -10.989 12.227 1.00 91.94 123 SER A N 1
ATOM 995 C CA . SER A 1 123 ? -8.337 -12.387 12.353 1.00 91.94 123 SER A CA 1
ATOM 996 C C . SER A 1 123 ? -9.457 -13.349 11.955 1.00 91.94 123 SER A C 1
ATOM 998 O O . SER A 1 123 ? -9.206 -14.276 11.188 1.00 91.94 123 SER A O 1
ATOM 1000 N N . ASP A 1 124 ? -10.696 -13.078 12.376 1.00 92.31 124 ASP A N 1
ATOM 1001 C CA . ASP A 1 124 ? -11.866 -13.878 11.999 1.00 92.31 124 ASP A CA 1
ATOM 1002 C C . ASP A 1 124 ? -12.098 -13.858 10.479 1.00 92.31 124 ASP A C 1
ATOM 1004 O O . ASP A 1 124 ? -12.196 -14.914 9.854 1.00 92.31 124 ASP A O 1
ATOM 1008 N N . ILE A 1 125 ? -12.096 -12.669 9.858 1.00 91.44 125 ILE A N 1
ATOM 1009 C CA . ILE A 1 125 ? -12.279 -12.518 8.403 1.00 91.44 125 ILE A CA 1
ATOM 1010 C C . ILE A 1 125 ? -11.186 -13.273 7.640 1.00 91.44 125 ILE A C 1
ATOM 1012 O O . ILE A 1 125 ? -11.473 -13.995 6.689 1.00 91.44 125 ILE A O 1
ATOM 1016 N N . LEU A 1 126 ? -9.922 -13.125 8.042 1.00 87.94 126 LEU A N 1
ATOM 1017 C CA . LEU A 1 126 ? -8.805 -13.786 7.366 1.00 87.94 126 LEU A CA 1
ATOM 1018 C C . LEU A 1 126 ? -8.787 -15.300 7.609 1.00 87.94 126 LEU A C 1
ATOM 1020 O O . LEU A 1 126 ? -8.389 -16.050 6.717 1.00 87.94 126 LEU A O 1
ATOM 1024 N N . GLY A 1 127 ? -9.251 -15.751 8.776 1.00 82.06 127 GLY A N 1
ATOM 1025 C CA . GLY A 1 127 ? -9.453 -17.161 9.093 1.00 82.06 127 GLY A CA 1
ATOM 1026 C C . GLY A 1 127 ? -10.526 -17.804 8.216 1.00 82.06 127 GLY A C 1
ATOM 1027 O O . GLY A 1 127 ? -10.311 -18.896 7.699 1.00 82.06 127 GLY A O 1
ATOM 1028 N N . GLU A 1 128 ? -11.642 -17.115 7.973 1.00 73.06 128 GLU A N 1
ATOM 1029 C CA . GLU A 1 128 ? -12.691 -17.579 7.056 1.00 73.06 128 GLU A CA 1
ATOM 1030 C C . GLU A 1 128 ? -12.222 -17.571 5.593 1.00 73.06 128 GLU A C 1
ATOM 1032 O O . GLU A 1 128 ? -12.421 -18.547 4.867 1.00 73.06 128 GLU A O 1
ATOM 1037 N N . VAL A 1 129 ? -11.528 -16.511 5.166 1.00 60.53 129 VAL A N 1
ATOM 1038 C CA . VAL A 1 129 ? -10.985 -16.391 3.802 1.00 60.53 129 VAL A CA 1
ATOM 1039 C C . VAL A 1 129 ? -9.913 -17.458 3.535 1.00 60.53 129 VAL A C 1
ATOM 1041 O O . VAL A 1 129 ? -9.907 -18.067 2.463 1.00 60.53 129 VAL A O 1
ATOM 1044 N N . GLY A 1 130 ? -9.053 -17.764 4.513 1.00 53.88 130 GLY A N 1
ATOM 1045 C CA . GLY A 1 130 ? -8.006 -18.788 4.409 1.00 53.88 130 GLY A CA 1
ATOM 1046 C C . GLY A 1 130 ? -8.514 -20.231 4.286 1.00 53.88 130 GLY A C 1
ATOM 1047 O O . GLY A 1 130 ? -7.754 -21.102 3.872 1.00 53.88 130 GLY A O 1
ATOM 1048 N N . VAL A 1 131 ? -9.788 -20.492 4.600 1.00 48.78 131 VAL A N 1
ATOM 1049 C CA . VAL A 1 131 ? -10.435 -21.812 4.442 1.00 48.78 131 VAL A CA 1
ATOM 1050 C C . VAL A 1 131 ? -11.031 -21.997 3.036 1.00 48.78 131 VAL A C 1
ATOM 1052 O O . VAL A 1 131 ? -11.370 -23.113 2.648 1.00 48.78 131 VAL A O 1
ATOM 1055 N N . THR A 1 132 ? -11.136 -20.928 2.241 1.00 43.53 132 THR A N 1
ATOM 1056 C CA . THR A 1 132 ? -11.801 -20.948 0.923 1.00 43.53 132 THR A CA 1
ATOM 1057 C C . THR A 1 132 ? -10.871 -21.129 -0.287 1.00 43.53 132 THR A C 1
ATOM 1059 O O . THR A 1 132 ? -11.328 -20.970 -1.420 1.00 43.53 132 THR A O 1
ATOM 1062 N N . VAL A 1 133 ? -9.600 -21.503 -0.077 1.00 35.72 133 VAL A N 1
ATOM 1063 C CA . VAL A 1 133 ? -8.615 -21.779 -1.150 1.00 35.72 133 VAL A CA 1
ATOM 1064 C C . VAL A 1 133 ? -8.158 -23.232 -1.139 1.00 35.72 133 VAL A C 1
ATOM 1066 O O . VAL A 1 133 ? -7.746 -23.714 -0.062 1.00 35.72 133 VAL A O 1
#

Radius of gyration: 17.55 Å; chains: 1; bounding box: 44×38×43 Å

pLDDT: mean 89.39, std 12.17, range [35.72, 98.25]

InterPro domains:
  IPR039682 Exocyst complex component Sec8/EXOC4 [PTHR14146] (1-128)